Protein AF-A0A0R0CXX0-F1 (afdb_monomer_lite)

Structure (mmCIF, N/CA/C/O backbone):
data_AF-A0A0R0CXX0-F1
#
_entry.id   AF-A0A0R0CXX0-F1
#
loop_
_atom_site.group_PDB
_atom_site.id
_atom_site.type_symbol
_atom_site.label_atom_id
_atom_site.label_alt_id
_atom_site.label_comp_id
_at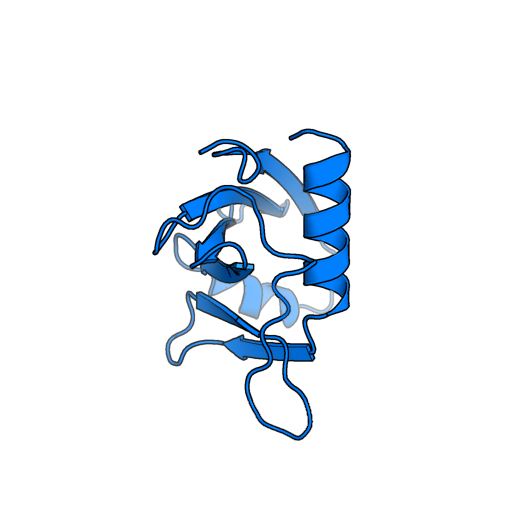om_site.label_asym_id
_atom_site.label_entity_id
_atom_site.label_seq_id
_atom_site.pdbx_PDB_ins_code
_atom_site.Cartn_x
_atom_site.Cartn_y
_atom_site.Cartn_z
_atom_site.occupancy
_atom_site.B_iso_or_equiv
_atom_site.auth_seq_id
_atom_site.auth_comp_id
_atom_site.auth_asym_id
_atom_site.auth_atom_id
_atom_site.pdbx_PDB_model_num
ATOM 1 N N . MET A 1 1 ? -3.498 7.858 -11.537 1.00 85.00 1 MET A N 1
ATOM 2 C CA . MET A 1 1 ? -2.937 6.533 -11.850 1.00 85.00 1 MET A CA 1
ATOM 3 C C . MET A 1 1 ? -3.456 6.069 -13.192 1.00 85.00 1 MET A C 1
ATOM 5 O O . MET A 1 1 ? -4.669 5.976 -13.361 1.00 85.00 1 MET A O 1
ATOM 9 N N . SER A 1 2 ? -2.553 5.824 -14.143 1.00 91.94 2 SER A N 1
ATOM 10 C CA . SER A 1 2 ? -2.888 5.196 -15.427 1.00 91.94 2 SER A CA 1
ATOM 11 C C . SER A 1 2 ? -3.225 3.707 -15.244 1.00 91.94 2 SER A C 1
ATOM 13 O O . SER A 1 2 ? -2.893 3.106 -14.219 1.00 91.94 2 SER A O 1
ATOM 15 N N . LEU A 1 3 ? -3.866 3.093 -16.246 1.00 93.62 3 LEU A N 1
ATOM 16 C CA . LEU A 1 3 ? -4.142 1.650 -16.238 1.00 93.62 3 LEU A CA 1
ATOM 17 C C . LEU A 1 3 ? -2.850 0.822 -16.178 1.00 93.62 3 LEU A C 1
ATOM 19 O O . LEU A 1 3 ? -2.791 -0.171 -15.463 1.00 93.62 3 LEU A O 1
ATOM 23 N N . GLU A 1 4 ? -1.812 1.245 -16.897 1.00 94.62 4 GLU A N 1
ATOM 24 C CA . GLU A 1 4 ? -0.507 0.582 -16.889 1.00 94.62 4 GLU A CA 1
ATOM 25 C C . GLU A 1 4 ? 0.104 0.575 -15.484 1.00 94.62 4 GLU A C 1
ATOM 27 O O . GLU A 1 4 ? 0.437 -0.488 -14.962 1.00 94.62 4 GLU A O 1
ATOM 32 N N . THR A 1 5 ? 0.143 1.732 -14.816 1.00 95.06 5 THR A N 1
ATOM 33 C CA . THR A 1 5 ? 0.633 1.837 -13.436 1.00 95.06 5 THR A CA 1
ATOM 34 C C . THR A 1 5 ? -0.194 0.978 -12.477 1.00 95.06 5 THR A C 1
ATOM 36 O O . THR A 1 5 ? 0.367 0.339 -11.589 1.00 95.06 5 THR A O 1
ATOM 39 N N . ALA A 1 6 ? -1.515 0.901 -12.671 1.00 95.44 6 ALA A N 1
ATOM 40 C CA . ALA A 1 6 ? -2.383 0.036 -11.873 1.00 95.44 6 ALA A CA 1
ATOM 41 C C . ALA A 1 6 ? -2.061 -1.461 -12.062 1.00 95.44 6 ALA A C 1
ATOM 43 O O . ALA A 1 6 ? -2.064 -2.221 -11.095 1.00 95.44 6 ALA A O 1
ATOM 44 N N . VAL A 1 7 ? -1.736 -1.891 -13.287 1.00 97.12 7 VAL A N 1
ATOM 45 C CA . VAL A 1 7 ? -1.309 -3.272 -13.574 1.00 97.12 7 VAL A CA 1
ATOM 46 C C . VAL A 1 7 ? 0.034 -3.580 -12.910 1.00 97.12 7 VAL A C 1
ATOM 48 O O . VAL A 1 7 ? 0.187 -4.652 -12.325 1.00 97.12 7 VAL A O 1
ATOM 51 N N . LEU A 1 8 ? 0.996 -2.653 -12.962 1.00 96.88 8 LEU A N 1
ATOM 52 C CA . LEU A 1 8 ? 2.281 -2.809 -12.270 1.00 96.88 8 LEU A CA 1
ATOM 53 C C . LEU A 1 8 ? 2.083 -2.908 -10.755 1.00 96.88 8 LEU A C 1
ATOM 55 O O . LEU A 1 8 ? 2.624 -3.817 -10.130 1.00 96.88 8 LEU A O 1
ATOM 59 N N . TRP A 1 9 ? 1.240 -2.041 -10.184 1.00 96.81 9 TRP A N 1
ATOM 60 C CA . TRP A 1 9 ? 0.868 -2.089 -8.771 1.00 96.81 9 TRP A CA 1
ATOM 61 C C . TRP A 1 9 ? 0.316 -3.462 -8.392 1.00 96.81 9 TRP A C 1
ATOM 63 O O . TRP A 1 9 ? 0.800 -4.078 -7.445 1.00 96.81 9 TRP A O 1
ATOM 73 N N . GLN A 1 10 ? -0.659 -3.974 -9.151 1.00 97.38 10 GLN A N 1
ATOM 74 C CA . GLN A 1 10 ? -1.259 -5.279 -8.877 1.00 97.38 10 GLN A CA 1
ATOM 75 C C . GLN A 1 10 ? -0.223 -6.406 -8.940 1.00 97.38 10 GLN A C 1
ATOM 77 O O . GLN A 1 10 ? -0.154 -7.219 -8.026 1.00 97.38 10 GLN A O 1
ATOM 82 N N . ARG A 1 11 ? 0.643 -6.422 -9.961 1.00 97.25 11 ARG A N 1
ATOM 83 C CA . ARG A 1 11 ? 1.705 -7.435 -10.085 1.00 97.25 11 ARG A CA 1
ATOM 84 C C . ARG A 1 11 ? 2.699 -7.393 -8.930 1.00 97.25 11 ARG A C 1
ATOM 86 O O . ARG A 1 11 ? 3.176 -8.440 -8.498 1.00 97.25 11 ARG A O 1
ATOM 93 N N . GLN A 1 12 ? 3.031 -6.199 -8.441 1.00 97.00 12 GLN A N 1
ATOM 94 C CA . GLN A 1 12 ? 3.861 -6.064 -7.250 1.00 97.00 12 GLN A CA 1
ATOM 95 C C . GLN A 1 12 ? 3.145 -6.620 -6.017 1.00 97.00 12 GLN A C 1
ATOM 97 O O . GLN A 1 12 ? 3.753 -7.403 -5.293 1.00 97.00 12 GLN A O 1
ATOM 102 N N . VAL A 1 13 ? 1.862 -6.287 -5.816 1.00 96.56 13 VAL A N 1
ATOM 103 C CA . VAL A 1 13 ? 1.038 -6.834 -4.722 1.00 96.56 13 VAL A CA 1
ATOM 104 C C . VAL A 1 13 ? 1.001 -8.362 -4.761 1.00 96.56 13 VAL A C 1
ATOM 106 O O . VAL A 1 13 ? 1.286 -8.995 -3.748 1.00 96.56 13 VAL A O 1
ATOM 109 N N . ASP A 1 14 ? 0.747 -8.952 -5.929 1.00 96.56 14 ASP A N 1
ATOM 110 C CA . ASP A 1 14 ? 0.706 -10.408 -6.124 1.00 96.56 14 ASP A CA 1
ATOM 111 C C . ASP A 1 14 ? 2.063 -11.083 -5.844 1.00 96.56 14 ASP A C 1
ATOM 113 O O . ASP A 1 14 ? 2.129 -12.268 -5.512 1.00 96.56 14 ASP A O 1
ATOM 117 N N . GLY A 1 15 ? 3.164 -10.339 -5.988 1.00 95.56 15 GLY A N 1
ATOM 118 C CA . GLY A 1 15 ? 4.522 -10.814 -5.737 1.00 95.56 15 GLY A CA 1
ATOM 119 C C . GLY A 1 15 ? 4.983 -10.715 -4.280 1.00 95.56 15 GLY A C 1
ATOM 120 O O . GLY A 1 15 ? 5.995 -11.332 -3.935 1.00 95.56 15 GLY A O 1
ATOM 121 N N . ILE A 1 16 ? 4.296 -9.953 -3.423 1.00 96.38 16 ILE A N 1
ATOM 122 C CA . ILE A 1 16 ? 4.669 -9.799 -2.010 1.00 96.38 16 ILE A CA 1
ATOM 123 C C . ILE A 1 16 ? 4.395 -11.111 -1.269 1.00 96.38 16 ILE A C 1
ATOM 125 O O . ILE A 1 16 ? 3.280 -11.623 -1.260 1.00 96.38 16 ILE A O 1
ATOM 129 N N . ASN A 1 17 ? 5.423 -11.649 -0.613 1.00 95.31 17 ASN A N 1
ATOM 130 C CA . ASN A 1 17 ? 5.333 -12.908 0.135 1.00 95.31 17 ASN A CA 1
ATOM 131 C C . ASN A 1 17 ? 6.085 -12.900 1.477 1.00 95.31 17 ASN A C 1
ATOM 133 O O . ASN A 1 17 ? 6.041 -13.888 2.205 1.00 95.31 17 ASN A O 1
ATOM 137 N N . ASP A 1 18 ? 6.748 -11.795 1.816 1.00 95.19 18 ASP A N 1
ATOM 138 C CA . ASP A 1 18 ? 7.380 -11.560 3.111 1.00 95.19 18 ASP A CA 1
ATOM 139 C C . ASP A 1 18 ? 6.879 -10.215 3.650 1.00 95.19 18 ASP A C 1
ATOM 141 O O . ASP A 1 18 ? 7.182 -9.150 3.104 1.00 95.19 18 ASP A O 1
ATOM 145 N N . VAL A 1 19 ? 6.055 -10.281 4.698 1.00 94.44 19 VAL A N 1
ATOM 146 C CA . VAL A 1 19 ? 5.419 -9.127 5.342 1.00 94.44 19 VAL A CA 1
ATOM 147 C C . VAL A 1 19 ? 5.890 -9.079 6.787 1.00 94.44 19 VAL A C 1
ATOM 149 O O . VAL A 1 19 ? 5.570 -9.961 7.584 1.00 94.44 19 VAL A O 1
ATOM 152 N N . GLN A 1 20 ? 6.659 -8.047 7.133 1.00 92.06 20 GLN A N 1
ATOM 153 C CA . GLN A 1 20 ? 7.309 -7.944 8.441 1.00 92.06 20 GLN A CA 1
ATOM 154 C C . GLN A 1 20 ? 6.880 -6.676 9.158 1.00 92.06 20 GLN A C 1
ATOM 156 O O . GLN A 1 20 ? 7.077 -5.571 8.658 1.00 92.06 20 GLN A O 1
ATOM 161 N N . ARG A 1 21 ? 6.330 -6.814 10.363 1.00 88.50 21 ARG A N 1
ATOM 162 C CA . ARG A 1 21 ? 6.019 -5.665 11.215 1.00 88.50 21 ARG A CA 1
ATOM 163 C C . ARG A 1 21 ? 7.269 -5.231 11.977 1.00 88.50 21 ARG A C 1
ATOM 165 O O . ARG A 1 21 ? 7.954 -6.067 12.563 1.00 88.50 21 ARG A O 1
ATOM 172 N N . ALA A 1 22 ? 7.550 -3.933 11.987 1.00 83.88 22 ALA A N 1
ATOM 173 C CA . ALA A 1 22 ? 8.650 -3.373 12.759 1.00 83.88 22 ALA A CA 1
ATOM 174 C C . ALA A 1 22 ? 8.443 -3.589 14.270 1.00 83.88 22 ALA A C 1
ATOM 176 O O . ALA A 1 22 ? 7.315 -3.565 14.779 1.00 83.88 22 ALA A O 1
ATOM 177 N N . VAL A 1 23 ? 9.550 -3.777 14.996 1.00 74.44 23 VAL A N 1
ATOM 178 C CA . VAL A 1 23 ? 9.551 -3.841 16.464 1.00 74.44 23 VAL A CA 1
ATOM 179 C C . VAL A 1 23 ? 9.101 -2.484 17.008 1.00 74.44 23 VAL A C 1
ATOM 181 O O . VAL A 1 23 ? 9.643 -1.456 16.619 1.00 74.44 23 VAL A O 1
ATOM 184 N N . GLY A 1 24 ? 8.100 -2.482 17.891 1.00 67.88 24 GLY A N 1
ATOM 185 C CA . GLY A 1 24 ? 7.456 -1.252 18.375 1.00 67.88 24 GLY A CA 1
ATOM 186 C C . GLY A 1 24 ? 6.213 -0.832 17.580 1.00 67.88 24 GLY A C 1
ATOM 187 O O . GLY A 1 24 ? 5.520 0.094 17.990 1.00 67.88 24 GLY A O 1
ATOM 188 N N . GLY A 1 25 ? 5.869 -1.549 16.503 1.00 70.31 25 GLY A N 1
ATOM 189 C CA . GLY A 1 25 ? 4.704 -1.246 15.672 1.00 70.31 25 GLY A CA 1
ATOM 190 C C . GLY A 1 25 ? 4.952 -0.087 14.704 1.00 70.31 25 GLY A C 1
ATOM 191 O O . GLY A 1 25 ? 6.086 0.291 14.437 1.00 70.31 25 GLY A O 1
ATOM 192 N N . GLY A 1 26 ? 3.880 0.446 14.116 1.00 82.06 26 GLY A N 1
ATOM 193 C CA . GLY A 1 26 ? 3.941 1.659 13.289 1.00 82.06 26 GLY A CA 1
ATOM 194 C C . GLY A 1 26 ? 4.339 1.457 11.826 1.00 82.06 26 GLY A C 1
ATOM 195 O O . GLY A 1 26 ? 3.845 2.194 10.985 1.00 82.06 26 GLY A O 1
ATOM 196 N N . THR A 1 27 ? 5.119 0.433 11.479 1.00 89.25 27 THR A N 1
ATOM 197 C CA . THR A 1 27 ? 5.468 0.158 10.073 1.00 89.25 27 THR A CA 1
ATOM 198 C C . THR A 1 27 ? 5.404 -1.329 9.753 1.00 89.25 27 THR A C 1
ATOM 200 O O . THR A 1 27 ? 5.778 -2.180 10.562 1.00 89.25 27 THR A O 1
ATOM 203 N N . VAL A 1 28 ? 4.938 -1.642 8.549 1.00 92.75 28 VAL A N 1
ATOM 204 C CA . VAL A 1 28 ? 4.944 -2.971 7.942 1.00 92.75 28 VAL A CA 1
ATOM 205 C C . VAL A 1 28 ? 5.800 -2.905 6.687 1.00 92.75 28 VAL A C 1
ATOM 207 O O . VAL A 1 28 ? 5.483 -2.165 5.762 1.00 92.75 28 VAL A O 1
ATOM 210 N N . ALA A 1 29 ? 6.891 -3.661 6.658 1.00 94.81 29 ALA A N 1
ATOM 211 C CA . ALA A 1 29 ? 7.717 -3.840 5.476 1.00 94.81 29 ALA A CA 1
ATOM 212 C C . ALA A 1 29 ? 7.080 -4.873 4.542 1.00 94.81 29 ALA A C 1
ATOM 214 O O . ALA A 1 29 ? 6.625 -5.930 4.987 1.00 94.81 29 ALA A O 1
ATOM 215 N N . LEU A 1 30 ? 7.088 -4.559 3.251 1.00 96.25 30 LEU A N 1
ATOM 216 C CA . LEU A 1 30 ? 6.563 -5.380 2.170 1.00 96.25 30 LEU A CA 1
ATOM 217 C C . LEU A 1 30 ? 7.728 -5.841 1.302 1.00 96.25 30 LEU A C 1
ATOM 219 O O . LEU A 1 30 ? 8.518 -5.022 0.832 1.00 96.25 30 LEU A O 1
ATOM 223 N N . ARG A 1 31 ? 7.868 -7.153 1.111 1.00 94.38 31 ARG A N 1
ATOM 224 C CA . ARG A 1 31 ? 8.950 -7.715 0.302 1.00 94.38 31 ARG A CA 1
ATOM 225 C C . ARG A 1 31 ? 8.471 -8.878 -0.548 1.00 94.38 31 ARG A C 1
ATOM 227 O O . ARG A 1 31 ? 7.629 -9.685 -0.150 1.00 94.38 31 ARG A O 1
ATOM 234 N N . ARG A 1 32 ? 9.110 -9.006 -1.707 1.00 94.50 32 ARG A N 1
ATOM 235 C CA . ARG A 1 32 ? 9.160 -10.245 -2.473 1.00 94.50 32 ARG A CA 1
ATOM 236 C C . ARG A 1 32 ? 10.455 -10.967 -2.139 1.00 94.50 32 ARG A C 1
ATOM 238 O O . ARG A 1 32 ? 11.542 -10.393 -2.214 1.00 94.50 32 ARG A O 1
ATOM 245 N N . THR A 1 33 ? 10.343 -12.243 -1.804 1.00 93.75 33 THR A N 1
ATOM 246 C CA . THR A 1 33 ? 11.487 -13.118 -1.569 1.00 93.75 33 THR A CA 1
ATOM 247 C C . THR A 1 33 ? 11.428 -14.344 -2.468 1.00 93.75 33 THR A C 1
ATOM 249 O O . THR A 1 33 ? 10.361 -14.872 -2.781 1.00 93.75 33 THR A O 1
ATOM 252 N N . VAL A 1 34 ? 12.594 -14.812 -2.904 1.00 92.88 34 VAL A N 1
ATOM 253 C CA . VAL A 1 34 ? 12.754 -16.071 -3.634 1.00 92.88 34 VAL A CA 1
ATOM 254 C C . VAL A 1 34 ? 13.846 -16.859 -2.932 1.00 92.88 34 VAL A C 1
ATOM 256 O O . VAL A 1 34 ? 14.970 -16.383 -2.785 1.00 92.88 34 VAL A O 1
ATOM 259 N N . ARG A 1 35 ? 13.508 -18.065 -2.457 1.00 92.19 35 ARG A N 1
ATOM 260 C CA . ARG A 1 35 ? 14.426 -18.927 -1.684 1.00 92.19 35 ARG A CA 1
ATOM 261 C C . ARG A 1 35 ? 15.052 -18.195 -0.481 1.00 92.19 35 ARG A C 1
ATOM 263 O O . ARG A 1 35 ? 16.248 -18.314 -0.228 1.00 92.19 35 ARG A O 1
ATOM 270 N N . GLY A 1 36 ? 14.242 -17.406 0.229 1.00 89.19 36 GLY A N 1
ATOM 271 C CA . GLY A 1 36 ? 14.651 -16.679 1.437 1.00 89.19 36 GLY A CA 1
ATOM 272 C C . GLY A 1 36 ? 15.522 -15.442 1.199 1.00 89.19 36 GLY A C 1
ATOM 273 O O . GLY A 1 36 ? 16.032 -14.875 2.161 1.00 89.19 36 GLY A O 1
ATOM 274 N N . ARG A 1 37 ? 15.715 -15.010 -0.054 1.00 89.75 37 ARG A N 1
ATOM 275 C CA . ARG A 1 37 ? 16.458 -13.785 -0.389 1.00 89.75 37 ARG A CA 1
ATOM 276 C C . ARG A 1 37 ? 15.529 -12.742 -1.004 1.00 89.75 37 ARG A C 1
ATOM 278 O O . ARG A 1 37 ? 14.643 -13.144 -1.762 1.00 89.75 37 ARG A O 1
ATOM 285 N N . PRO A 1 38 ? 15.729 -11.438 -0.732 1.00 89.38 38 PRO A N 1
ATOM 286 C CA . PRO A 1 38 ? 15.019 -10.378 -1.438 1.00 89.38 38 PRO A CA 1
ATOM 287 C C . PRO A 1 38 ? 15.169 -10.547 -2.950 1.00 89.38 38 PRO A C 1
ATOM 289 O O . PRO A 1 38 ? 16.272 -10.788 -3.443 1.00 89.38 38 PRO A O 1
ATOM 292 N N . ALA A 1 39 ? 14.057 -10.449 -3.668 1.00 91.69 39 ALA A N 1
ATOM 293 C CA . ALA A 1 39 ? 14.023 -10.547 -5.116 1.00 91.69 39 ALA A CA 1
ATOM 294 C C . ALA A 1 39 ? 13.415 -9.271 -5.693 1.00 91.69 39 ALA A C 1
ATOM 296 O O . ALA A 1 39 ? 12.333 -8.849 -5.286 1.00 91.69 39 ALA A O 1
ATOM 297 N N . VAL A 1 40 ? 14.127 -8.688 -6.652 1.00 90.38 40 VAL A N 1
ATOM 298 C CA . VAL A 1 40 ? 13.720 -7.497 -7.396 1.00 90.38 40 VAL A CA 1
ATOM 299 C C . VAL A 1 40 ? 13.446 -7.921 -8.833 1.00 90.38 40 VAL A C 1
ATOM 301 O O . VAL A 1 40 ? 14.163 -8.757 -9.382 1.00 90.38 40 VAL A O 1
ATOM 304 N N . ASP A 1 41 ? 12.380 -7.383 -9.412 1.00 92.75 41 ASP A N 1
ATOM 305 C CA . ASP A 1 41 ? 11.940 -7.690 -10.768 1.00 92.75 41 ASP A CA 1
ATOM 306 C C . ASP A 1 41 ? 11.631 -6.380 -11.484 1.00 92.75 41 ASP A C 1
ATOM 308 O O . ASP A 1 41 ? 10.546 -5.814 -11.361 1.00 92.75 41 ASP A O 1
ATOM 312 N N . ASP A 1 42 ? 12.626 -5.861 -12.197 1.00 95.06 42 ASP A N 1
ATOM 313 C CA . ASP A 1 42 ? 12.550 -4.552 -12.848 1.00 95.06 42 ASP A CA 1
ATOM 314 C C . ASP A 1 42 ? 11.421 -4.458 -13.884 1.00 95.06 42 ASP A C 1
ATOM 316 O O . ASP A 1 42 ? 10.980 -3.352 -14.192 1.00 95.06 42 ASP A O 1
ATOM 320 N N . ALA A 1 43 ? 10.904 -5.590 -14.379 1.00 95.25 43 ALA A N 1
ATOM 321 C CA . ALA A 1 43 ? 9.782 -5.622 -15.316 1.00 95.25 43 ALA A CA 1
ATOM 322 C C . ALA A 1 43 ? 8.448 -5.188 -14.685 1.00 95.25 43 ALA A C 1
ATOM 324 O O . ALA A 1 43 ? 7.484 -4.933 -15.409 1.00 95.25 43 ALA A O 1
ATOM 325 N N . ILE A 1 44 ? 8.376 -5.130 -13.351 1.00 95.56 44 ILE A N 1
ATOM 326 C CA . ILE A 1 44 ? 7.195 -4.661 -12.620 1.00 95.56 44 ILE A CA 1
ATOM 327 C C . ILE A 1 44 ? 7.447 -3.365 -11.839 1.00 95.56 44 ILE A C 1
ATOM 329 O O . ILE A 1 44 ? 6.551 -2.926 -11.124 1.00 95.56 44 ILE A O 1
ATOM 333 N N . ALA A 1 45 ? 8.631 -2.753 -11.957 1.00 96.94 45 ALA A N 1
ATOM 334 C CA . ALA A 1 45 ? 8.962 -1.503 -11.277 1.00 96.94 45 ALA A CA 1
ATOM 335 C C . ALA A 1 45 ? 8.129 -0.330 -11.811 1.00 96.94 45 ALA A C 1
ATOM 337 O O . ALA A 1 45 ? 7.894 -0.217 -13.013 1.00 96.94 45 ALA A O 1
ATOM 338 N N . PHE A 1 46 ? 7.738 0.583 -10.926 1.00 97.19 46 PHE A N 1
ATOM 339 C CA . PHE A 1 46 ? 7.176 1.867 -11.326 1.00 97.19 46 PHE A CA 1
ATOM 340 C C . PHE A 1 46 ? 8.210 2.739 -12.057 1.00 97.19 46 PHE A C 1
ATOM 342 O O . PHE A 1 46 ? 9.423 2.589 -11.875 1.00 97.19 46 PHE A O 1
ATOM 349 N N . THR A 1 47 ? 7.713 3.684 -12.862 1.00 96.69 47 THR A N 1
ATOM 350 C CA . THR A 1 47 ? 8.537 4.688 -13.553 1.00 96.69 47 THR A CA 1
ATOM 351 C C . THR A 1 47 ? 9.271 5.581 -12.558 1.00 96.69 47 THR A C 1
ATOM 353 O O . THR A 1 47 ? 10.471 5.807 -12.700 1.00 96.69 47 THR A O 1
ATOM 356 N N . ASN A 1 48 ? 8.569 6.069 -11.533 1.00 96.25 48 ASN A N 1
ATOM 357 C CA . ASN A 1 48 ? 9.160 6.879 -10.482 1.00 96.25 48 ASN A CA 1
ATOM 358 C C . ASN A 1 48 ? 9.944 5.986 -9.508 1.00 96.25 48 ASN A C 1
ATOM 360 O O . ASN A 1 48 ? 9.375 5.139 -8.813 1.00 96.25 48 ASN A O 1
ATOM 364 N N . ARG A 1 49 ? 11.267 6.180 -9.473 1.00 96.38 49 ARG A N 1
ATOM 365 C CA . ARG A 1 49 ? 12.219 5.377 -8.689 1.00 96.38 49 ARG A CA 1
ATOM 366 C C . ARG A 1 49 ? 12.853 6.147 -7.532 1.00 96.38 49 ARG A C 1
ATOM 368 O O . ARG A 1 49 ? 13.938 5.778 -7.084 1.00 96.38 49 ARG A O 1
ATOM 375 N N . GLU A 1 50 ? 12.184 7.192 -7.052 1.00 96.69 50 GLU A N 1
ATOM 376 C CA . GLU A 1 50 ? 12.573 7.921 -5.843 1.00 96.69 50 GLU A CA 1
ATOM 377 C C . GLU A 1 50 ? 12.931 6.950 -4.694 1.00 96.69 50 GLU A C 1
ATOM 379 O O . GLU A 1 50 ? 12.273 5.910 -4.517 1.00 96.69 50 GLU A O 1
ATOM 384 N N . PRO A 1 51 ? 13.971 7.252 -3.891 1.00 95.00 51 PRO A N 1
ATOM 385 C CA . PRO A 1 51 ? 14.357 6.413 -2.759 1.00 95.00 51 PRO A CA 1
ATOM 386 C C . PRO A 1 51 ? 13.217 6.209 -1.758 1.00 95.00 51 PRO A C 1
ATOM 388 O O . PRO A 1 51 ? 13.125 5.141 -1.152 1.00 95.00 51 PRO A O 1
ATOM 391 N N . VAL A 1 52 ? 12.346 7.208 -1.602 1.00 94.94 52 VAL A N 1
ATOM 392 C CA . VAL A 1 52 ? 11.118 7.132 -0.809 1.00 94.94 52 VAL A CA 1
ATOM 393 C C . VAL A 1 52 ? 10.038 7.947 -1.511 1.00 94.94 52 VAL A C 1
ATOM 395 O O . VAL A 1 52 ? 10.187 9.151 -1.683 1.00 94.94 52 VAL A O 1
ATOM 398 N N . LEU A 1 53 ? 8.935 7.296 -1.873 1.00 96.56 53 LEU A N 1
ATOM 399 C CA . LEU A 1 53 ? 7.775 7.933 -2.489 1.00 96.56 53 LEU A CA 1
ATOM 400 C C . LEU A 1 53 ? 6.509 7.5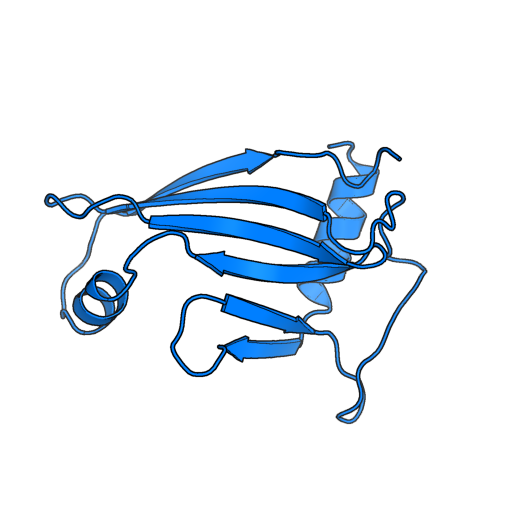34 -1.736 1.00 96.56 53 LEU A C 1
ATOM 402 O O . LEU A 1 53 ? 6.173 6.352 -1.677 1.00 96.56 53 LEU A O 1
ATOM 406 N N . GLU A 1 54 ? 5.787 8.506 -1.185 1.00 96.62 54 GLU A N 1
ATOM 407 C CA . GLU A 1 54 ? 4.447 8.273 -0.644 1.00 96.62 54 GLU A CA 1
ATOM 408 C C . GLU A 1 54 ? 3.445 8.189 -1.793 1.00 96.62 54 GLU A C 1
ATOM 410 O O . GLU A 1 54 ? 3.162 9.178 -2.477 1.00 96.62 54 GLU A O 1
ATOM 415 N N . VAL A 1 55 ? 2.906 6.993 -2.014 1.00 96.94 55 VAL A N 1
ATOM 416 C CA . VAL A 1 55 ? 2.045 6.733 -3.166 1.00 96.94 55 VAL A CA 1
ATOM 417 C C . VAL A 1 55 ? 0.583 6.936 -2.819 1.00 96.94 55 VAL A C 1
ATOM 419 O O . VAL A 1 55 ? -0.147 7.605 -3.549 1.00 96.94 55 VAL A O 1
ATOM 422 N N . ALA A 1 56 ? 0.136 6.375 -1.700 1.00 96.88 56 ALA A N 1
ATOM 423 C CA . ALA A 1 56 ? -1.265 6.412 -1.320 1.00 96.88 56 ALA A CA 1
ATOM 424 C C . ALA A 1 56 ? -1.440 6.571 0.185 1.00 96.88 56 ALA A C 1
ATOM 426 O O . ALA A 1 56 ? -0.579 6.228 0.990 1.00 96.88 56 ALA A O 1
ATOM 427 N N . THR A 1 57 ? -2.603 7.074 0.566 1.00 96.62 57 THR A N 1
ATOM 428 C CA . THR A 1 57 ? -3.082 7.072 1.940 1.00 96.62 57 THR A CA 1
ATOM 429 C C . THR A 1 57 ? -4.354 6.247 2.008 1.00 96.62 57 THR A C 1
ATOM 431 O O . THR A 1 57 ? -5.239 6.412 1.173 1.00 96.62 57 THR A O 1
ATOM 434 N N . VAL A 1 58 ? -4.458 5.397 3.021 1.00 94.75 58 VAL A N 1
ATOM 435 C CA . VAL A 1 58 ? -5.671 4.665 3.372 1.00 94.75 58 VAL A CA 1
ATOM 436 C C . VAL A 1 58 ? -6.093 5.100 4.767 1.00 94.75 58 VAL A C 1
ATOM 438 O O . VAL A 1 58 ? -5.305 5.029 5.704 1.00 94.75 58 VAL A O 1
ATOM 441 N N . VAL A 1 59 ? -7.325 5.566 4.912 1.00 93.56 59 VAL A N 1
ATOM 442 C CA . VAL A 1 59 ? -7.933 5.908 6.194 1.00 93.56 59 VAL A CA 1
ATOM 443 C C . VAL A 1 59 ? -8.962 4.842 6.528 1.00 93.56 59 VAL A C 1
ATOM 445 O O . VAL A 1 59 ? -9.862 4.553 5.742 1.00 93.56 59 VAL A O 1
ATOM 448 N N . LEU A 1 60 ? -8.802 4.246 7.701 1.00 90.62 60 LEU A N 1
ATOM 449 C CA . LEU A 1 60 ? -9.716 3.278 8.270 1.00 90.62 60 LEU A CA 1
ATOM 450 C C . LEU A 1 60 ? -10.517 3.963 9.377 1.00 90.62 60 LEU A C 1
ATOM 452 O O . LEU A 1 60 ? -9.952 4.479 10.345 1.00 90.62 60 LEU A O 1
ATOM 456 N N . VAL A 1 61 ? -11.836 3.948 9.226 1.00 89.94 61 VAL A N 1
ATOM 457 C CA . VAL A 1 61 ? -12.797 4.468 10.1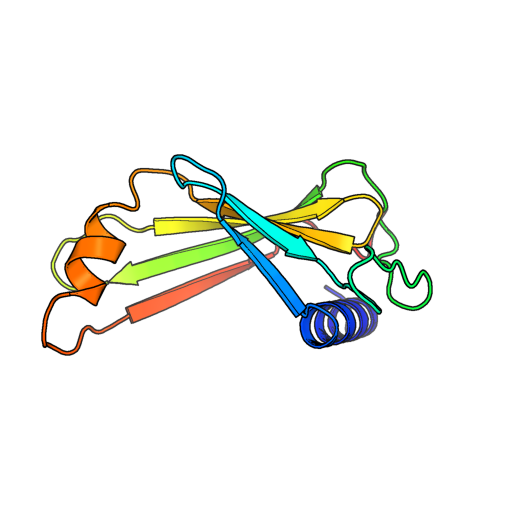99 1.00 89.94 61 VAL A CA 1
ATOM 458 C C . VAL A 1 61 ? -13.614 3.299 10.726 1.00 89.94 61 VAL A C 1
ATOM 460 O O . VAL A 1 61 ? -14.130 2.504 9.942 1.00 89.94 61 VAL A O 1
ATOM 463 N N . VAL A 1 62 ? -13.718 3.194 12.049 1.00 87.81 62 VAL A N 1
ATOM 464 C CA . VAL A 1 62 ? -14.579 2.213 12.715 1.00 87.81 62 VAL A CA 1
ATOM 465 C C . VAL A 1 62 ? -15.648 2.954 13.490 1.00 87.81 62 VAL A C 1
ATOM 467 O O . VAL A 1 62 ? -15.334 3.827 14.305 1.00 87.81 62 VAL A O 1
ATOM 470 N N . ASP A 1 63 ? -16.902 2.594 13.247 1.00 83.50 63 ASP A N 1
ATOM 471 C CA . ASP A 1 63 ? -18.024 3.178 13.970 1.00 83.50 63 ASP A CA 1
ATOM 472 C C . ASP A 1 63 ? -17.954 2.809 15.465 1.00 83.50 63 ASP A C 1
ATOM 474 O O . ASP A 1 63 ? -17.486 1.735 15.849 1.00 83.50 63 ASP A O 1
ATOM 478 N N . GLY A 1 64 ? -18.392 3.721 16.339 1.00 78.81 64 GLY A N 1
ATOM 479 C CA . GLY A 1 64 ? -18.305 3.542 17.799 1.00 78.81 64 GLY A CA 1
ATOM 480 C C . GLY A 1 64 ? -17.314 4.460 18.522 1.00 78.81 64 GLY A C 1
ATOM 481 O O . GLY A 1 64 ? -16.966 4.193 19.668 1.00 78.81 64 GLY A O 1
ATOM 482 N N . GLY A 1 65 ? -16.885 5.559 17.887 1.00 77.19 65 GLY A N 1
ATOM 483 C CA . GLY A 1 65 ? -16.113 6.626 18.542 1.00 77.19 65 GLY A CA 1
ATOM 484 C C . GLY A 1 65 ? -14.596 6.418 18.562 1.00 77.19 65 GLY A C 1
ATOM 485 O O . GLY A 1 65 ? -13.893 7.125 19.283 1.00 77.19 65 GLY A O 1
ATOM 486 N N . PHE A 1 66 ? -14.079 5.473 17.774 1.00 82.94 66 PHE A N 1
ATOM 487 C CA . PHE A 1 66 ? -12.640 5.279 17.605 1.00 82.94 66 PHE A CA 1
ATOM 488 C C . PHE A 1 66 ? -12.046 6.379 16.722 1.00 82.94 66 PHE A C 1
ATOM 490 O O . PHE A 1 66 ? -12.640 6.792 15.725 1.00 82.94 66 PHE A O 1
ATOM 497 N N . ALA A 1 67 ? -10.851 6.853 17.080 1.00 85.06 67 ALA A N 1
ATOM 498 C CA . ALA A 1 67 ? -10.122 7.791 16.237 1.00 85.06 67 ALA A CA 1
ATOM 499 C C . ALA A 1 67 ? -9.754 7.113 14.902 1.00 85.06 67 ALA A C 1
ATOM 501 O O . ALA A 1 67 ? -9.273 5.976 14.934 1.00 85.06 67 ALA A O 1
ATOM 502 N N . PRO A 1 68 ? -9.926 7.786 13.747 1.00 88.56 68 PRO A N 1
ATOM 503 C CA . PRO A 1 68 ? -9.518 7.235 12.460 1.00 88.56 68 PRO A CA 1
ATOM 504 C C . PRO A 1 68 ? -8.048 6.819 12.468 1.00 88.56 68 PRO A C 1
ATOM 506 O O . PRO A 1 68 ? -7.192 7.540 12.985 1.00 88.56 68 PRO A O 1
ATOM 509 N N . MET A 1 69 ? -7.750 5.670 11.869 1.00 88.50 69 MET A N 1
ATOM 510 C CA . MET A 1 69 ? -6.377 5.235 11.643 1.00 88.50 69 MET A CA 1
ATOM 511 C C . MET A 1 69 ? -5.986 5.572 10.210 1.00 88.50 69 MET A C 1
ATOM 513 O O . MET A 1 69 ? -6.698 5.227 9.270 1.00 88.50 69 MET A O 1
ATOM 517 N N . LYS A 1 70 ? -4.844 6.239 10.042 1.00 91.81 70 LYS A N 1
ATOM 518 C CA . LYS A 1 70 ? -4.294 6.571 8.731 1.00 91.81 70 LYS A CA 1
ATOM 519 C C . LYS A 1 70 ? -3.066 5.710 8.456 1.00 91.81 70 LYS A C 1
ATOM 521 O O . LYS A 1 70 ? -2.152 5.643 9.270 1.00 91.81 70 LYS A O 1
ATOM 526 N N . ALA A 1 71 ? -3.051 5.070 7.298 1.00 93.12 71 ALA A N 1
ATOM 527 C CA . ALA A 1 71 ? -1.949 4.284 6.778 1.00 93.12 71 ALA A CA 1
ATOM 528 C C . ALA A 1 71 ? -1.404 4.944 5.506 1.00 93.12 71 ALA A C 1
ATOM 530 O O . ALA A 1 71 ? -2.154 5.280 4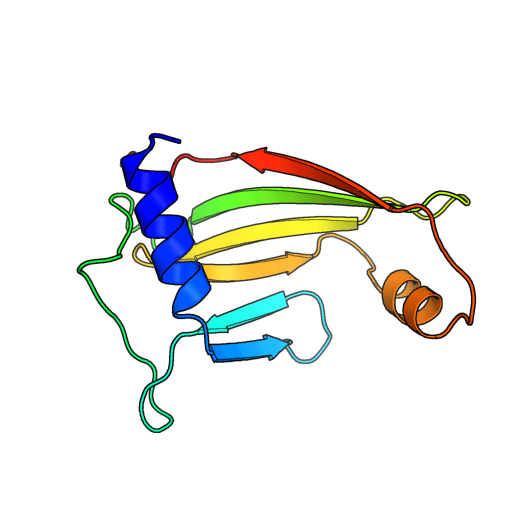.592 1.00 93.12 71 ALA A O 1
ATOM 531 N N . LEU A 1 72 ? -0.095 5.127 5.445 1.00 95.50 72 LEU A N 1
ATOM 532 C CA . LEU A 1 72 ? 0.652 5.618 4.296 1.00 95.50 72 LEU A CA 1
ATOM 533 C C . LEU A 1 72 ? 1.257 4.419 3.576 1.00 95.50 72 LEU A C 1
ATOM 535 O O . LEU A 1 72 ? 1.949 3.623 4.203 1.00 95.50 72 LEU A O 1
ATOM 539 N N . VAL A 1 73 ? 1.003 4.288 2.280 1.00 96.81 73 VAL A N 1
ATOM 540 C CA . VAL A 1 73 ? 1.624 3.275 1.424 1.00 96.81 73 VAL A CA 1
ATOM 541 C C . VAL A 1 73 ? 2.741 3.939 0.639 1.00 96.81 73 VAL A C 1
ATOM 543 O O . VAL A 1 73 ? 2.493 4.908 -0.086 1.00 96.81 73 VAL A O 1
ATOM 546 N N . SER A 1 74 ? 3.947 3.393 0.754 1.00 97.38 74 SER A N 1
ATOM 547 C CA . SER A 1 74 ? 5.136 3.956 0.122 1.00 97.38 74 SER A CA 1
ATOM 548 C C . SER A 1 74 ? 5.812 2.968 -0.819 1.00 97.38 74 SER A C 1
ATOM 550 O O . SER A 1 74 ? 5.735 1.747 -0.643 1.00 97.38 74 SER A O 1
ATOM 552 N N . SER A 1 75 ? 6.514 3.515 -1.808 1.00 97.25 75 SER A N 1
ATOM 553 C CA . SER A 1 75 ? 7.458 2.787 -2.648 1.00 97.25 75 SER A CA 1
ATOM 554 C C . SER A 1 75 ? 8.889 3.290 -2.463 1.00 97.25 75 SER A C 1
ATOM 556 O O . SER A 1 75 ? 9.117 4.426 -2.054 1.00 97.25 75 SER A O 1
ATOM 558 N N . SER A 1 76 ? 9.862 2.437 -2.773 1.00 96.75 76 SER A N 1
ATOM 559 C CA . SER A 1 76 ? 11.293 2.743 -2.787 1.00 96.75 76 SER A CA 1
ATOM 560 C C . SER A 1 76 ? 11.924 2.119 -4.026 1.00 96.75 76 SER A C 1
ATOM 562 O O . SER A 1 76 ? 11.695 0.940 -4.306 1.00 96.75 76 SER A O 1
ATOM 564 N N . GLY A 1 77 ? 12.665 2.908 -4.808 1.00 96.19 77 GLY A N 1
ATOM 565 C CA . GLY A 1 77 ? 13.330 2.414 -6.018 1.00 96.19 77 GLY A CA 1
ATOM 566 C C . GLY A 1 77 ? 12.368 1.852 -7.074 1.00 96.19 77 GLY A C 1
ATOM 567 O O . GLY A 1 77 ? 12.756 0.990 -7.855 1.00 96.19 77 GLY A O 1
ATOM 568 N N . GLY A 1 78 ? 11.110 2.307 -7.077 1.00 96.81 78 GLY A N 1
ATOM 569 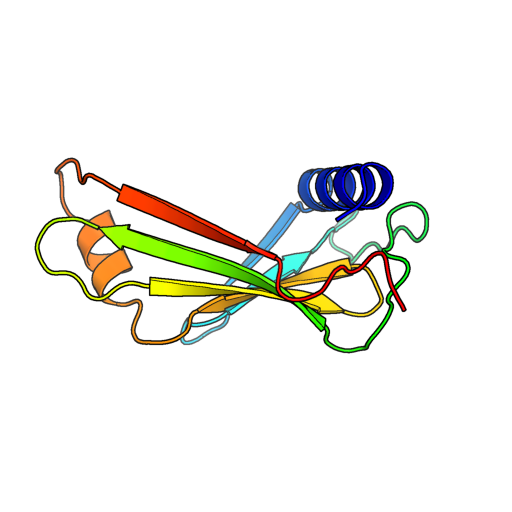C CA . GLY A 1 78 ? 10.058 1.836 -7.985 1.00 96.81 78 GLY A CA 1
ATOM 570 C C . GLY A 1 78 ? 9.230 0.653 -7.470 1.00 96.81 78 GLY A C 1
ATOM 571 O O . GLY A 1 78 ? 8.356 0.176 -8.193 1.00 96.81 78 GLY A O 1
ATOM 572 N N . PHE A 1 79 ? 9.450 0.186 -6.237 1.00 97.56 79 PHE A N 1
ATOM 573 C CA . PHE A 1 79 ? 8.736 -0.961 -5.665 1.00 97.56 79 PHE A CA 1
ATOM 574 C C . PHE A 1 79 ? 7.982 -0.597 -4.392 1.00 97.56 79 PHE A C 1
ATOM 576 O O . PHE A 1 79 ? 8.538 0.085 -3.533 1.00 97.56 79 PHE A O 1
ATOM 583 N N . LEU A 1 80 ? 6.750 -1.084 -4.234 1.00 97.25 80 LEU A N 1
ATOM 584 C CA . LEU A 1 80 ? 6.014 -1.059 -2.969 1.00 97.25 80 LEU A CA 1
ATOM 585 C C . LEU A 1 80 ? 6.896 -1.631 -1.859 1.00 97.25 80 LEU A C 1
ATOM 587 O O . LEU A 1 80 ? 7.383 -2.757 -1.962 1.00 97.25 80 LEU A O 1
ATOM 591 N N . SER A 1 81 ? 7.119 -0.840 -0.814 1.00 96.31 81 SER A N 1
ATOM 592 C CA . SER A 1 81 ? 8.161 -1.121 0.175 1.00 96.31 81 SER A CA 1
ATOM 593 C C . SER A 1 81 ? 7.627 -1.184 1.597 1.00 96.31 81 SER A C 1
ATOM 595 O O . SER A 1 81 ? 8.072 -2.026 2.382 1.00 96.31 81 SER A O 1
ATOM 597 N N . CYS A 1 82 ? 6.669 -0.329 1.957 1.00 96.06 82 CYS A N 1
ATOM 598 C CA . CYS A 1 82 ? 6.096 -0.352 3.293 1.00 96.06 82 CYS A CA 1
ATOM 599 C C . CYS A 1 82 ? 4.706 0.277 3.394 1.00 96.06 82 CYS A C 1
ATOM 601 O O . CYS A 1 82 ? 4.253 1.026 2.526 1.00 96.06 82 CYS A O 1
ATOM 603 N N . ILE A 1 83 ? 4.057 -0.038 4.513 1.00 95.25 83 ILE A N 1
ATOM 604 C CA . ILE A 1 83 ? 2.883 0.653 5.031 1.00 95.25 83 ILE A CA 1
ATOM 605 C C . ILE A 1 83 ? 3.258 1.242 6.389 1.00 95.25 83 ILE A C 1
ATOM 607 O O . ILE A 1 83 ? 3.688 0.502 7.275 1.00 95.25 83 ILE A O 1
ATOM 611 N N . SER A 1 84 ? 3.079 2.545 6.568 1.00 92.75 84 SER A N 1
ATOM 612 C CA . SER A 1 84 ? 3.334 3.246 7.831 1.00 92.75 84 SER A CA 1
ATOM 613 C C . SER A 1 84 ? 2.034 3.774 8.418 1.00 92.75 84 SER A C 1
ATOM 615 O O . SER A 1 84 ? 1.252 4.411 7.725 1.00 92.75 84 SER A O 1
ATOM 617 N N . TYR A 1 85 ? 1.792 3.524 9.696 1.00 88.88 85 TYR A N 1
ATOM 618 C CA . TYR A 1 85 ? 0.610 3.985 10.410 1.00 88.88 85 TYR A CA 1
ATOM 619 C C . TYR A 1 85 ? 0.903 5.311 11.111 1.00 88.88 85 TYR A C 1
ATOM 621 O O . TYR A 1 85 ? 1.850 5.412 11.890 1.00 88.88 85 TYR A O 1
ATOM 629 N N . GLU A 1 86 ? 0.070 6.317 10.866 1.00 84.56 86 GLU A N 1
ATOM 630 C CA . GLU A 1 86 ? 0.055 7.545 11.650 1.00 84.56 86 GLU A CA 1
ATOM 631 C C . GLU A 1 86 ? -0.835 7.360 12.886 1.00 84.56 86 GLU A C 1
ATOM 633 O O . GLU A 1 86 ? -1.983 6.915 12.798 1.00 84.56 86 GLU A O 1
ATOM 638 N N . GLY A 1 87 ? -0.311 7.747 14.050 1.00 69.88 87 GLY A N 1
ATOM 639 C CA . GLY A 1 87 ? -1.043 7.721 15.315 1.00 69.88 87 GLY A CA 1
ATOM 640 C C . GLY A 1 87 ? -0.976 6.388 16.069 1.00 69.88 87 GLY A C 1
ATOM 641 O O . GLY A 1 87 ? -0.237 5.466 15.728 1.00 69.88 87 GLY A O 1
ATOM 642 N N . ASN A 1 88 ? -1.732 6.308 17.167 1.00 63.47 88 ASN A N 1
ATOM 643 C CA . ASN A 1 88 ? -1.733 5.143 18.046 1.00 63.47 88 ASN A CA 1
ATOM 644 C C . ASN A 1 88 ? -2.738 4.085 17.556 1.00 63.47 88 ASN A C 1
ATOM 646 O O . ASN A 1 88 ? -3.930 4.166 17.845 1.00 63.47 88 ASN A O 1
ATOM 650 N N . ALA A 1 89 ? -2.239 3.063 16.861 1.00 64.12 89 ALA A N 1
ATOM 651 C CA . ALA A 1 89 ? -3.020 1.901 16.430 1.00 64.12 89 ALA A CA 1
ATOM 652 C C . ALA A 1 89 ? -3.314 0.888 17.563 1.00 64.12 89 ALA A C 1
ATOM 654 O O . ALA A 1 89 ? -3.802 -0.205 17.288 1.00 64.12 89 ALA A O 1
ATOM 655 N N . ALA A 1 90 ? -3.033 1.199 18.836 1.00 70.12 90 ALA A N 1
ATOM 656 C CA . ALA A 1 90 ? -3.281 0.274 19.947 1.00 70.12 90 ALA A CA 1
ATOM 657 C C . ALA A 1 90 ? -4.755 -0.136 20.067 1.00 70.12 90 ALA A C 1
ATOM 659 O O . ALA A 1 90 ? -5.037 -1.256 20.490 1.00 70.12 90 ALA A O 1
ATOM 660 N N . TRP A 1 91 ? -5.695 0.726 19.664 1.00 76.00 91 TRP A N 1
ATOM 661 C CA . TRP A 1 91 ? -7.113 0.372 19.672 1.00 76.00 91 TRP A CA 1
ATOM 662 C C . TRP A 1 91 ? -7.451 -0.702 18.628 1.00 76.00 91 TRP A C 1
ATOM 664 O O . TRP A 1 91 ? -8.313 -1.531 18.894 1.00 76.00 91 TRP A O 1
ATOM 674 N N . LEU A 1 92 ? -6.748 -0.778 17.488 1.00 75.56 92 LEU A N 1
ATOM 675 C CA . LEU A 1 92 ? -6.964 -1.842 16.492 1.00 75.56 92 LEU A CA 1
ATOM 676 C C . LEU A 1 92 ? -6.638 -3.224 17.068 1.00 75.56 92 LEU A C 1
ATOM 678 O O . LEU A 1 92 ? -7.358 -4.187 16.819 1.00 75.56 92 LEU A O 1
ATOM 682 N N . GLU A 1 93 ? -5.590 -3.314 17.890 1.00 76.38 93 GLU A N 1
ATOM 683 C CA . GLU A 1 93 ? -5.235 -4.543 18.614 1.00 76.38 93 GLU A CA 1
ATOM 684 C C . GLU A 1 93 ? -6.263 -4.905 19.693 1.00 76.38 93 GLU A C 1
ATOM 686 O O . GLU A 1 93 ? -6.415 -6.071 20.050 1.00 76.38 93 GLU A O 1
ATOM 691 N N . GLN A 1 94 ? -6.959 -3.912 20.248 1.00 78.50 94 GLN A N 1
ATOM 692 C CA . GLN A 1 94 ? -8.057 -4.149 21.180 1.00 78.50 94 GLN A CA 1
ATOM 693 C C . GLN A 1 94 ? -9.293 -4.644 20.429 1.00 78.50 94 GLN A C 1
ATOM 695 O O . GLN A 1 94 ? -9.870 -5.652 20.832 1.00 78.50 94 GLN A O 1
ATOM 700 N N . LEU A 1 95 ? -9.648 -4.006 19.308 1.00 80.25 95 LEU A N 1
ATOM 701 C CA . LEU A 1 95 ? -10.772 -4.428 18.474 1.00 80.25 95 LEU A CA 1
ATOM 702 C C . LEU A 1 95 ? -10.604 -5.844 17.939 1.00 80.25 95 LEU A C 1
ATOM 704 O O . LEU A 1 95 ? -11.558 -6.613 17.977 1.00 80.25 95 LEU A O 1
ATOM 708 N N . SER A 1 96 ? -9.398 -6.222 17.504 1.00 80.56 96 SER A N 1
ATOM 709 C CA . SER A 1 96 ? -9.134 -7.572 16.988 1.00 80.56 96 SER A CA 1
ATOM 710 C C . SER A 1 96 ? -9.359 -8.675 18.033 1.00 80.56 96 SER A C 1
ATOM 712 O O . SER A 1 96 ? -9.570 -9.833 17.677 1.00 80.56 96 SER A O 1
ATOM 714 N N . ARG A 1 97 ? -9.346 -8.326 19.328 1.00 84.69 97 ARG A N 1
ATOM 715 C CA . ARG A 1 97 ? -9.612 -9.241 20.450 1.00 84.69 97 ARG A CA 1
ATOM 716 C C . ARG A 1 97 ? -11.079 -9.260 20.877 1.00 84.69 97 ARG A C 1
ATOM 718 O O . ARG A 1 97 ? -11.474 -10.147 21.637 1.00 84.69 97 ARG A O 1
ATOM 725 N N . MET A 1 98 ? -11.883 -8.295 20.437 1.00 84.94 98 MET A N 1
ATOM 726 C CA . MET A 1 98 ? -13.302 -8.226 20.772 1.00 84.94 98 MET A CA 1
ATOM 727 C C . MET A 1 98 ? -14.086 -9.222 19.915 1.00 84.94 98 MET A C 1
ATOM 729 O O . MET A 1 98 ? -13.949 -9.269 18.698 1.00 84.94 98 MET A O 1
ATOM 733 N N . LYS A 1 99 ? -14.942 -10.028 20.548 1.00 84.75 99 LYS A N 1
ATOM 734 C CA . LYS A 1 99 ? -15.788 -11.019 19.860 1.00 84.75 99 LYS A CA 1
ATOM 735 C C . LYS A 1 99 ? -17.087 -10.391 19.347 1.00 84.75 99 LYS A C 1
ATOM 737 O O . LYS A 1 99 ? -18.170 -10.858 19.686 1.00 84.75 99 LYS A O 1
ATOM 742 N N . GLN A 1 100 ? -16.981 -9.316 18.575 1.00 87.19 100 GLN A N 1
ATOM 743 C CA . GLN A 1 100 ? -18.130 -8.656 17.958 1.00 87.19 100 GLN A CA 1
ATOM 744 C C . GLN A 1 100 ? -17.792 -8.157 16.555 1.00 87.19 100 GLN A C 1
ATOM 746 O O . GLN A 1 100 ? -16.622 -7.998 16.211 1.00 87.19 100 GLN A O 1
ATOM 751 N N . ALA A 1 101 ? -18.828 -7.924 15.753 1.00 85.75 101 ALA A N 1
ATOM 752 C CA . ALA A 1 101 ? -18.679 -7.290 14.453 1.00 85.75 101 ALA A CA 1
ATOM 753 C C . ALA A 1 101 ? -18.524 -5.773 14.613 1.00 85.75 101 ALA A C 1
ATOM 755 O O . ALA A 1 101 ? -19.091 -5.176 15.529 1.00 85.75 101 ALA A O 1
ATOM 756 N N . PHE A 1 102 ? -17.771 -5.171 13.698 1.00 86.88 102 PHE A N 1
ATOM 757 C CA . PHE A 1 102 ? -17.603 -3.730 13.594 1.00 86.88 102 PHE A CA 1
ATOM 758 C C . PHE A 1 102 ? -17.864 -3.311 12.156 1.00 86.88 102 PHE A C 1
ATOM 760 O O . PHE A 1 102 ? -17.360 -3.952 11.231 1.00 86.88 102 PHE A O 1
ATOM 767 N N . ASP A 1 103 ? -18.600 -2.219 11.984 1.00 89.06 103 ASP A N 1
ATOM 768 C CA . ASP A 1 103 ? -18.708 -1.564 10.691 1.00 89.06 103 ASP A CA 1
ATOM 769 C C . ASP A 1 103 ? -17.429 -0.763 10.442 1.00 89.06 103 ASP A C 1
ATOM 771 O O . ASP A 1 103 ? -17.036 0.104 11.229 1.00 89.06 103 ASP A O 1
ATOM 775 N N . VAL A 1 104 ? -16.742 -1.114 9.354 1.00 88.94 104 VAL A N 1
ATOM 776 C CA . VAL A 1 104 ? -15.463 -0.521 8.964 1.00 88.94 104 VAL A CA 1
ATOM 777 C C . VAL A 1 104 ? -15.630 0.160 7.617 1.00 88.94 104 VAL A C 1
ATOM 779 O O . VAL A 1 104 ? -16.020 -0.469 6.632 1.00 88.94 104 VAL A O 1
ATOM 782 N N . ARG A 1 105 ? -15.275 1.442 7.556 1.00 91.69 105 ARG A N 1
ATOM 783 C CA . ARG A 1 105 ? -15.155 2.193 6.309 1.00 91.69 105 ARG A CA 1
ATOM 784 C C . ARG A 1 105 ? -13.687 2.387 5.965 1.00 91.69 105 ARG A C 1
ATOM 786 O O . ARG A 1 105 ? -12.879 2.753 6.816 1.00 91.69 105 ARG A O 1
ATOM 793 N N . LEU A 1 106 ? -13.368 2.160 4.697 1.00 92.06 106 LEU A N 1
ATOM 794 C CA . LEU A 1 106 ? -12.055 2.414 4.124 1.00 92.06 106 LEU A CA 1
ATOM 795 C C . LEU A 1 106 ? -12.165 3.544 3.109 1.00 92.06 106 LEU A C 1
ATOM 797 O O . LEU A 1 106 ? -12.975 3.484 2.187 1.00 92.06 106 LEU A O 1
ATOM 801 N N . GLU A 1 107 ? -11.317 4.547 3.266 1.00 94.31 107 GLU A N 1
ATOM 802 C CA . GLU A 1 107 ? -11.150 5.632 2.309 1.00 94.31 107 GLU A CA 1
ATOM 803 C C . GLU A 1 107 ? -9.716 5.587 1.792 1.00 94.31 107 GLU A C 1
ATOM 805 O O . GLU A 1 107 ? -8.770 5.623 2.572 1.00 94.31 107 GLU A O 1
ATOM 810 N N . ALA A 1 108 ? -9.536 5.477 0.479 1.00 94.19 108 ALA A N 1
ATOM 811 C CA . ALA A 1 108 ? -8.217 5.423 -0.138 1.00 94.19 108 ALA A CA 1
ATOM 812 C C . ALA A 1 108 ? -8.023 6.618 -1.072 1.00 94.19 108 ALA A C 1
ATOM 814 O O . ALA A 1 108 ? -8.884 6.928 -1.894 1.00 94.19 108 ALA A O 1
ATOM 815 N N . GLN A 1 109 ? -6.872 7.273 -0.959 1.00 95.25 109 GLN A N 1
ATOM 816 C CA . GLN A 1 109 ? -6.491 8.409 -1.784 1.00 95.25 109 GLN A CA 1
ATOM 817 C C . GLN A 1 109 ? -5.103 8.176 -2.375 1.00 95.25 109 GLN A C 1
ATOM 819 O O . GLN A 1 109 ? -4.139 7.956 -1.643 1.00 95.25 109 GLN A O 1
ATOM 824 N N . LEU A 1 110 ? -4.986 8.300 -3.696 1.00 94.81 110 LEU A N 1
ATOM 825 C CA . LEU A 1 110 ? -3.689 8.418 -4.357 1.00 94.81 110 LEU A CA 1
ATOM 826 C C . LEU A 1 110 ? -3.074 9.783 -4.007 1.00 94.81 110 LEU A C 1
ATOM 828 O O . LEU A 1 110 ? -3.702 10.816 -4.239 1.00 94.81 110 LEU A O 1
ATOM 832 N N . LYS A 1 111 ? -1.868 9.784 -3.436 1.00 94.94 111 LYS A N 1
ATOM 833 C CA . LYS A 1 111 ? -1.095 10.992 -3.113 1.00 94.94 111 LYS A CA 1
ATOM 834 C C . LYS A 1 111 ? -0.200 11.395 -4.273 1.00 94.94 111 LYS A C 1
ATOM 836 O O . LYS A 1 111 ? -0.294 12.522 -4.746 1.00 94.94 111 LYS A O 1
ATOM 841 N N . THR A 1 112 ? 0.593 10.447 -4.758 1.00 95.19 112 THR A N 1
ATOM 842 C CA . THR A 1 112 ? 1.522 10.650 -5.870 1.00 95.19 112 THR A CA 1
ATOM 843 C C . THR A 1 112 ? 1.341 9.521 -6.865 1.00 95.19 112 THR A C 1
ATOM 845 O O . THR A 1 112 ? 1.244 8.368 -6.464 1.00 95.19 112 THR A O 1
ATOM 848 N N . ASP A 1 113 ? 1.265 9.826 -8.160 1.00 94.00 113 ASP A N 1
ATOM 849 C CA . ASP A 1 113 ? 1.204 8.787 -9.190 1.00 94.00 113 ASP A CA 1
ATOM 850 C C . ASP A 1 113 ? 2.615 8.222 -9.419 1.00 94.00 113 ASP A C 1
ATOM 852 O O . ASP A 1 113 ? 3.464 8.945 -9.940 1.00 94.00 113 ASP A O 1
ATOM 856 N N . PRO A 1 114 ? 2.901 6.955 -9.066 1.00 94.88 114 PRO A N 1
ATOM 857 C CA . PRO A 1 114 ? 4.248 6.416 -9.206 1.00 94.88 114 PRO A CA 1
ATOM 858 C C . PRO A 1 114 ? 4.601 6.138 -10.679 1.00 94.88 114 PRO A C 1
ATOM 860 O O . PRO A 1 114 ? 5.751 5.848 -10.999 1.00 94.88 114 PRO A O 1
ATOM 863 N N . GLY A 1 115 ? 3.639 6.246 -11.603 1.00 92.62 115 GLY A N 1
ATOM 864 C CA . GLY A 1 115 ? 3.900 6.206 -13.042 1.00 92.62 115 GLY A CA 1
ATOM 865 C C . GLY A 1 115 ? 4.487 7.499 -13.613 1.00 92.62 115 GLY A C 1
ATOM 866 O O . GLY A 1 115 ? 4.880 7.501 -14.777 1.00 92.62 115 GLY A O 1
ATOM 867 N N . VAL A 1 116 ? 4.543 8.580 -12.826 1.00 88.81 116 VAL A N 1
ATOM 868 C CA . VAL A 1 116 ? 5.026 9.900 -13.254 1.00 88.81 116 VAL A CA 1
ATOM 869 C C . VAL A 1 116 ? 6.285 10.261 -12.466 1.00 88.81 116 VAL A C 1
ATOM 871 O O . VAL A 1 116 ? 6.272 10.264 -11.233 1.00 88.81 116 VAL A O 1
ATOM 874 N N . GLY A 1 117 ? 7.369 10.549 -13.184 1.00 75.12 117 GLY A N 1
ATOM 875 C CA . GLY A 1 117 ? 8.671 10.949 -12.646 1.00 75.12 117 GLY A CA 1
ATOM 876 C C . GLY A 1 117 ? 9.275 12.080 -13.457 1.00 75.12 117 GLY A C 1
ATOM 877 O O . GLY A 1 117 ? 8.918 12.187 -14.653 1.00 75.12 117 GLY A O 1
#

Organism: NCBI:txid517011

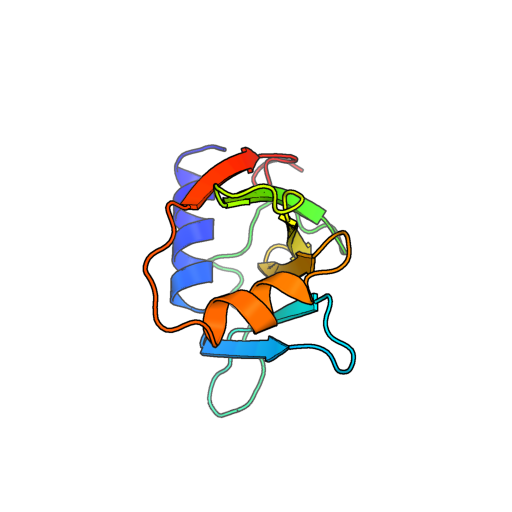pLDDT: mean 90.32, std 7.89, range [63.47, 97.56]

Secondary structure (DSSP, 8-state):
--HHHHHHHHHHHHH--EEEEPTTSSEEEEE-EETTEE---GGG--S---SSEEEEEEEEEETTTPPPEEEEEEEETTEEEEEEEES-THHHHHHTTSSS---EEEEEEE-S-TT--

Foldseek 3Di:
DDPLLVVLVVVLVVQWDDWDADDVGFKIWTAHDDPRHGDDDVVSFAPAAAQKDFFKKKWKDWPDPDDIKIWTFIDHGRHGTMIGIDDDCVVVVVVVPDPDDIDMDMDMDTPDRSNPD

Radius of gyration: 15.71 Å; chains: 1; bounding box: 35×30×38 Å

Sequence (117 aa):
MSLETAVLWQRQVDGINDVQRAVGGGTVALRRTVRGRPAVDDAIAFTNREPVLEVATVVLVVDGGFAPMKALVSSSGGFLSCISYEGNAAWLEQLSRMKQAFDVRLEAQLKTDPGVG